Protein AF-A0A7S1WVV7-F1 (afdb_monomer_lite)

Radius of gyration: 14.48 Å; chains: 1; bounding box: 32×22×45 Å

Structure (mmCIF, N/CA/C/O backbone):
data_AF-A0A7S1WVV7-F1
#
_entry.id   AF-A0A7S1WVV7-F1
#
loop_
_atom_site.group_PDB
_atom_site.id
_atom_site.type_symbol
_atom_site.label_atom_id
_atom_site.label_alt_id
_atom_site.label_comp_id
_atom_site.label_asym_id
_atom_site.label_entity_id
_atom_site.label_seq_id
_atom_site.pdbx_PDB_ins_code
_atom_site.Cartn_x
_atom_site.Cartn_y
_atom_site.Cartn_z
_atom_site.occupancy
_atom_site.B_iso_or_equiv
_atom_site.auth_seq_id
_atom_site.auth_comp_id
_atom_site.auth_asym_id
_atom_site.auth_atom_id
_atom_site.pdbx_PDB_model_num
ATOM 1 N N . GLN A 1 1 ? 7.662 8.685 -9.150 1.00 74.50 1 GLN A N 1
ATOM 2 C CA . GLN A 1 1 ? 7.411 7.246 -8.955 1.00 74.50 1 GLN A CA 1
ATOM 3 C C . GLN A 1 1 ? 8.558 6.677 -8.140 1.00 74.50 1 GLN A C 1
ATOM 5 O O . GLN A 1 1 ? 9.692 7.079 -8.388 1.00 74.50 1 GLN A O 1
ATOM 10 N N . ASN A 1 2 ? 8.268 5.830 -7.150 1.00 90.31 2 ASN A N 1
ATOM 11 C CA . ASN A 1 2 ? 9.301 5.186 -6.335 1.00 90.31 2 ASN A CA 1
ATOM 12 C C . ASN A 1 2 ? 10.010 4.101 -7.138 1.00 90.31 2 ASN A C 1
ATOM 14 O O . ASN A 1 2 ? 9.345 3.281 -7.775 1.00 90.31 2 ASN A O 1
ATOM 18 N N . ASN A 1 3 ? 11.340 4.108 -7.114 1.00 93.88 3 ASN A N 1
ATOM 19 C CA . ASN A 1 3 ? 12.141 3.118 -7.832 1.00 93.88 3 ASN A CA 1
ATOM 20 C C . ASN A 1 3 ? 12.358 1.852 -6.985 1.00 93.88 3 ASN A C 1
ATOM 22 O O . ASN A 1 3 ? 12.014 1.791 -5.803 1.00 93.88 3 ASN A O 1
ATOM 26 N N . VAL A 1 4 ? 12.917 0.814 -7.604 1.00 96.31 4 VAL A N 1
ATOM 27 C CA . VAL A 1 4 ? 13.120 -0.480 -6.939 1.00 96.31 4 VAL A CA 1
ATOM 28 C C . VAL A 1 4 ? 14.174 -0.375 -5.837 1.00 96.31 4 VAL A C 1
ATOM 30 O O . VAL A 1 4 ? 14.076 -1.060 -4.823 1.00 96.31 4 VAL A O 1
ATOM 33 N N . GLU A 1 5 ? 15.165 0.499 -5.994 1.00 97.19 5 GLU A N 1
ATOM 34 C CA . GLU A 1 5 ? 16.216 0.726 -5.004 1.00 97.19 5 GLU A CA 1
ATOM 35 C C . GLU A 1 5 ? 15.643 1.296 -3.697 1.00 97.19 5 GLU A C 1
ATOM 37 O O . GLU A 1 5 ? 16.042 0.875 -2.615 1.00 97.19 5 GLU A O 1
ATOM 42 N N . GLU A 1 6 ? 14.664 2.198 -3.779 1.00 97.12 6 GLU A N 1
ATOM 43 C CA . GLU A 1 6 ? 13.915 2.705 -2.625 1.00 97.12 6 GLU A CA 1
ATOM 44 C C . GLU A 1 6 ? 13.054 1.606 -1.995 1.00 97.12 6 GLU A C 1
ATOM 46 O O . GLU A 1 6 ? 13.101 1.396 -0.783 1.00 97.12 6 GLU A O 1
ATOM 51 N N . LEU A 1 7 ? 12.313 0.860 -2.820 1.00 97.31 7 LEU A N 1
ATOM 52 C CA . LEU A 1 7 ? 11.382 -0.182 -2.368 1.00 97.31 7 LEU A CA 1
ATOM 53 C C . LEU A 1 7 ? 12.088 -1.415 -1.783 1.00 97.31 7 LEU A C 1
ATOM 55 O O . LEU A 1 7 ? 11.475 -2.188 -1.053 1.00 97.31 7 LEU A O 1
ATOM 59 N N . THR A 1 8 ? 13.381 -1.584 -2.051 1.00 97.75 8 THR A N 1
ATOM 60 C CA . THR A 1 8 ? 14.222 -2.638 -1.460 1.00 97.75 8 THR A CA 1
ATOM 61 C C . THR A 1 8 ? 15.094 -2.140 -0.306 1.00 97.75 8 THR A C 1
ATOM 63 O O . THR A 1 8 ? 15.733 -2.939 0.382 1.00 97.75 8 THR A O 1
ATOM 66 N N . ASN A 1 9 ? 15.107 -0.832 -0.041 1.00 98.31 9 ASN A N 1
ATOM 67 C CA . ASN A 1 9 ? 15.849 -0.244 1.065 1.00 98.31 9 ASN A CA 1
ATOM 68 C C . ASN A 1 9 ? 15.025 -0.293 2.360 1.00 98.31 9 ASN A C 1
ATOM 70 O O . ASN A 1 9 ? 14.045 0.433 2.529 1.00 98.31 9 ASN A O 1
ATOM 74 N N . SER A 1 10 ? 15.464 -1.105 3.322 1.00 98.00 10 SER A N 1
ATOM 75 C CA . SER A 1 10 ? 14.764 -1.299 4.599 1.00 98.00 10 SER A CA 1
ATOM 76 C C . SER A 1 10 ? 14.602 -0.018 5.423 1.00 98.00 10 SER A C 1
ATOM 78 O O . SER A 1 10 ? 13.570 0.161 6.069 1.00 98.00 10 SER A O 1
ATOM 80 N N . T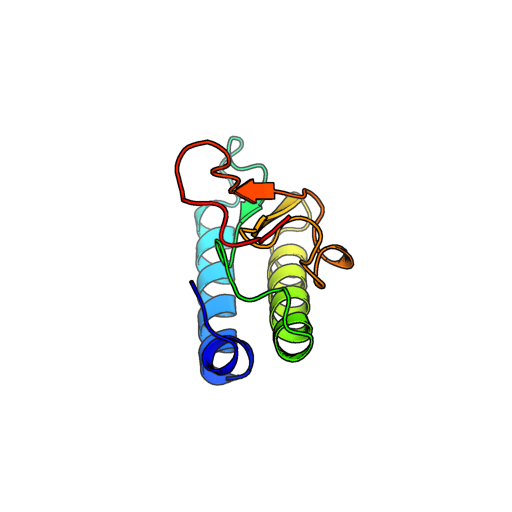HR A 1 11 ? 15.571 0.900 5.381 1.00 98.44 11 THR A N 1
ATOM 81 C CA . THR A 1 11 ? 15.464 2.206 6.048 1.00 98.44 11 THR A CA 1
ATOM 82 C C . THR A 1 11 ? 14.344 3.028 5.425 1.00 98.44 11 THR A C 1
ATOM 84 O O . THR A 1 11 ? 13.524 3.606 6.138 1.00 98.44 11 THR A O 1
ATOM 87 N N . TRP A 1 12 ? 14.276 3.047 4.095 1.00 98.25 12 TRP A N 1
ATOM 88 C CA . TRP A 1 12 ? 13.239 3.771 3.370 1.00 98.25 12 TRP A CA 1
ATOM 89 C C . TRP A 1 12 ? 11.849 3.164 3.617 1.00 98.25 12 TRP A C 1
ATOM 91 O O . TRP A 1 12 ? 10.916 3.891 3.956 1.00 98.25 12 TRP A O 1
ATOM 101 N N . VAL A 1 13 ? 11.717 1.833 3.565 1.00 98.50 13 VAL A N 1
ATOM 102 C CA . VAL A 1 13 ? 10.466 1.124 3.899 1.00 98.50 13 VAL A CA 1
ATOM 103 C C . VAL A 1 13 ? 10.052 1.387 5.351 1.00 98.50 13 VAL A C 1
ATOM 105 O O . VAL A 1 13 ? 8.876 1.622 5.629 1.00 98.50 13 VAL A O 1
ATOM 108 N N . GLY A 1 14 ? 11.009 1.433 6.282 1.00 98.62 14 GLY A N 1
ATOM 109 C CA . GLY A 1 14 ? 10.760 1.817 7.672 1.00 98.62 14 GLY A CA 1
ATOM 110 C C . GLY A 1 14 ? 10.177 3.227 7.804 1.00 98.62 14 GLY A C 1
ATOM 111 O O . GLY A 1 14 ? 9.231 3.435 8.565 1.00 98.62 14 GLY A O 1
ATOM 112 N N . MET A 1 15 ? 10.668 4.187 7.014 1.00 98.56 15 MET A N 1
ATOM 113 C CA . MET A 1 15 ? 10.094 5.537 6.966 1.00 98.56 15 MET A CA 1
ATOM 114 C C . MET A 1 15 ? 8.660 5.535 6.422 1.00 98.56 15 MET A C 1
ATOM 116 O O . MET A 1 15 ? 7.821 6.269 6.943 1.00 98.56 15 MET A O 1
ATOM 120 N N . GLN A 1 16 ? 8.342 4.692 5.434 1.00 98.62 16 GLN A N 1
ATOM 121 C CA . GLN A 1 16 ? 6.970 4.567 4.924 1.00 98.62 16 GLN A CA 1
ATOM 122 C C . GLN A 1 16 ? 6.010 3.981 5.964 1.00 98.62 16 GLN A C 1
ATOM 124 O O . GLN A 1 16 ? 4.890 4.470 6.104 1.00 98.62 16 GLN A O 1
ATOM 129 N N . LYS A 1 17 ? 6.446 2.991 6.753 1.00 98.75 17 LYS A N 1
ATOM 130 C CA . LYS A 1 17 ? 5.645 2.466 7.873 1.00 98.75 17 LYS A CA 1
ATOM 131 C C . LYS A 1 17 ? 5.353 3.542 8.917 1.00 98.75 17 LYS A C 1
ATOM 133 O O . LYS A 1 17 ? 4.231 3.637 9.409 1.00 98.75 17 LYS A O 1
ATOM 138 N N . GLU A 1 18 ? 6.328 4.401 9.210 1.00 98.69 18 GLU A N 1
ATOM 139 C CA . GLU A 1 18 ? 6.122 5.532 10.119 1.00 98.69 18 GLU A CA 1
ATOM 140 C C . GLU A 1 18 ? 5.147 6.574 9.542 1.00 98.69 18 GLU A C 1
ATOM 142 O O . GLU A 1 18 ? 4.334 7.128 10.286 1.00 98.69 18 GLU A O 1
ATOM 147 N N . GLN A 1 19 ? 5.165 6.815 8.225 1.00 98.38 19 GLN A N 1
ATOM 148 C CA . GLN A 1 19 ? 4.150 7.648 7.568 1.00 98.38 19 GLN A CA 1
ATOM 149 C C . GLN A 1 19 ? 2.756 7.027 7.675 1.00 98.38 19 GLN A C 1
ATOM 151 O O . GLN A 1 19 ? 1.816 7.725 8.051 1.00 98.38 19 GLN A O 1
ATOM 156 N N . ILE A 1 20 ? 2.626 5.718 7.431 1.00 98.62 20 ILE A N 1
ATOM 157 C CA . ILE A 1 20 ? 1.361 4.990 7.599 1.00 98.62 20 ILE A CA 1
ATOM 158 C C . ILE A 1 20 ? 0.852 5.134 9.026 1.00 98.62 20 ILE A C 1
ATOM 160 O O . ILE A 1 20 ? -0.295 5.523 9.213 1.00 98.62 20 ILE A O 1
ATOM 164 N N . ARG A 1 21 ? 1.709 4.916 10.030 1.00 98.62 21 ARG A N 1
ATOM 165 C CA . ARG A 1 21 ? 1.333 5.070 11.437 1.00 98.62 21 ARG A CA 1
ATOM 166 C C . ARG A 1 21 ? 0.736 6.446 11.722 1.00 98.62 21 ARG A C 1
ATOM 168 O O . ARG A 1 21 ? -0.354 6.545 12.284 1.00 98.62 21 ARG A O 1
ATOM 175 N N . ARG A 1 22 ? 1.430 7.510 11.309 1.00 98.62 22 ARG A N 1
ATOM 176 C CA . ARG A 1 22 ? 0.976 8.896 11.511 1.00 98.62 22 ARG A CA 1
ATOM 177 C C . ARG A 1 22 ? -0.320 9.186 10.760 1.00 98.62 22 ARG A C 1
ATOM 179 O O . ARG A 1 22 ? -1.215 9.831 11.307 1.00 98.62 22 ARG A O 1
ATOM 186 N N . MET A 1 23 ? -0.433 8.703 9.525 1.00 98.25 23 MET A N 1
ATOM 187 C CA . MET A 1 23 ? -1.629 8.850 8.700 1.00 98.25 23 MET A CA 1
ATOM 188 C C . MET A 1 23 ? -2.835 8.177 9.361 1.00 98.25 23 MET A C 1
ATOM 190 O O . MET A 1 23 ? -3.855 8.834 9.560 1.00 98.25 23 MET A O 1
ATOM 194 N N . THR A 1 24 ? -2.720 6.906 9.753 1.00 98.25 24 THR A N 1
ATOM 195 C CA . THR A 1 24 ? -3.829 6.154 10.357 1.00 98.25 24 THR A CA 1
ATOM 196 C C . THR A 1 24 ? -4.237 6.744 11.704 1.00 98.25 24 THR A C 1
ATOM 198 O O . THR A 1 24 ? -5.419 6.955 11.946 1.00 98.25 24 THR A O 1
ATOM 201 N N . GLU A 1 25 ? -3.281 7.098 12.570 1.00 97.94 25 GLU A N 1
ATOM 202 C CA . GLU A 1 25 ? -3.587 7.667 13.893 1.00 97.94 25 GLU A CA 1
ATOM 203 C C . GLU A 1 25 ? -4.272 9.036 13.796 1.00 97.94 25 GLU A C 1
ATOM 205 O O . GLU A 1 25 ? -5.244 9.296 14.503 1.00 97.94 25 GLU A O 1
ATOM 210 N N . SER A 1 26 ? -3.794 9.912 12.905 1.00 98.25 26 SER A N 1
ATOM 211 C CA . SER A 1 26 ? -4.351 11.264 12.755 1.00 98.25 26 SER A CA 1
ATOM 212 C C . SER A 1 26 ? -5.744 11.288 12.125 1.00 98.25 26 SER A C 1
ATOM 214 O O . SER A 1 26 ? -6.477 12.260 12.303 1.00 98.25 26 SER A O 1
ATOM 216 N N . SER A 1 27 ? -6.123 10.232 11.400 1.00 98.12 27 SER A N 1
ATOM 217 C CA . SER A 1 27 ? -7.375 10.179 10.644 1.00 98.12 27 SER A CA 1
ATOM 218 C C . SER A 1 27 ? -8.361 9.100 11.100 1.00 98.12 27 SER A C 1
ATOM 220 O O . SER A 1 27 ? -9.464 9.030 10.559 1.00 98.12 27 SER A O 1
ATOM 222 N N . ALA A 1 28 ? -8.032 8.339 12.149 1.00 96.81 28 ALA A N 1
ATOM 223 C CA . ALA A 1 28 ? -8.821 7.205 12.642 1.00 96.81 28 ALA A CA 1
ATOM 224 C C . ALA A 1 28 ? -10.304 7.523 12.918 1.00 96.81 28 ALA A C 1
ATOM 226 O O . ALA A 1 28 ? -11.172 6.677 12.702 1.00 96.81 28 ALA A O 1
ATOM 227 N N . ASN A 1 29 ? -10.617 8.745 13.359 1.00 97.31 29 ASN A N 1
ATOM 228 C CA . ASN A 1 29 ? -11.983 9.162 13.701 1.00 97.31 29 ASN A CA 1
ATOM 229 C C . ASN A 1 29 ? -12.696 9.935 12.582 1.00 97.31 29 ASN A C 1
ATOM 231 O O . ASN A 1 29 ? -13.807 10.417 12.793 1.00 97.31 29 ASN A O 1
ATOM 235 N N . ASN A 1 30 ? -12.089 10.057 11.398 1.00 98.31 30 ASN A N 1
ATOM 236 C CA . ASN A 1 30 ? -12.719 10.717 10.260 1.00 98.31 30 ASN A CA 1
ATOM 237 C C . ASN A 1 30 ? -13.605 9.708 9.511 1.00 98.31 30 ASN A C 1
ATOM 239 O O . ASN A 1 30 ? -13.067 8.809 8.856 1.00 98.31 30 ASN A O 1
ATOM 243 N N . PRO A 1 31 ? -14.946 9.840 9.555 1.00 97.50 31 PRO A N 1
ATOM 244 C CA . PRO A 1 31 ? -15.846 8.880 8.914 1.00 97.50 31 PRO A CA 1
ATOM 245 C C . PRO A 1 31 ? -15.799 8.947 7.381 1.00 97.50 31 PRO A C 1
ATOM 247 O O . PRO A 1 31 ? -16.202 8.003 6.714 1.00 97.50 31 PRO A O 1
ATOM 250 N N . SER A 1 32 ? -15.307 10.051 6.809 1.00 98.31 32 SER A N 1
ATOM 251 C CA . SER A 1 32 ? -15.112 10.196 5.362 1.00 98.31 32 SER A CA 1
ATOM 252 C C . SER A 1 32 ? -13.882 9.452 4.837 1.00 98.31 32 SER A C 1
ATOM 254 O O . SER A 1 32 ? -13.785 9.210 3.636 1.00 98.31 32 SER A O 1
ATOM 256 N N . VAL A 1 33 ? -12.939 9.085 5.710 1.00 98.50 33 VAL A N 1
ATOM 257 C CA . VAL A 1 33 ? -11.756 8.311 5.327 1.00 98.50 33 VAL A CA 1
ATOM 258 C C . VAL A 1 33 ? -12.135 6.839 5.353 1.00 98.50 33 VAL A C 1
ATOM 260 O O . VAL A 1 33 ? -12.295 6.263 6.425 1.00 98.50 33 VAL A O 1
ATOM 263 N N . ILE A 1 34 ? -12.286 6.243 4.172 1.00 98.19 34 ILE A N 1
ATOM 264 C CA . ILE A 1 34 ? -12.729 4.848 4.006 1.00 98.19 34 ILE A CA 1
ATOM 265 C C . ILE A 1 34 ? -11.651 3.923 3.417 1.00 98.19 34 ILE A C 1
ATOM 267 O O . ILE A 1 34 ? -11.774 2.702 3.506 1.00 98.19 34 ILE A O 1
ATOM 271 N N . ILE A 1 35 ? -10.588 4.490 2.838 1.00 98.56 35 ILE A N 1
ATOM 272 C CA . ILE A 1 35 ? -9.464 3.764 2.230 1.00 98.56 35 ILE A CA 1
ATOM 273 C C . ILE A 1 35 ? -8.162 4.464 2.621 1.00 98.56 35 ILE A C 1
ATOM 275 O O . ILE A 1 35 ? -8.087 5.694 2.563 1.00 98.56 35 ILE A O 1
ATOM 279 N N . TYR A 1 36 ? -7.133 3.693 2.962 1.00 98.69 36 TYR A N 1
ATOM 280 C CA . TYR A 1 36 ? -5.763 4.183 3.074 1.00 98.69 36 TYR A CA 1
ATOM 281 C C . TYR A 1 36 ? -4.960 3.813 1.829 1.00 98.69 36 TYR A C 1
ATOM 283 O O . TYR A 1 36 ? -4.825 2.639 1.478 1.00 98.69 36 TYR A O 1
ATOM 291 N N . GLY A 1 37 ? -4.430 4.847 1.178 1.00 98.00 37 GLY A N 1
ATOM 292 C CA . GLY A 1 37 ? -3.572 4.738 0.006 1.00 98.00 37 GLY A CA 1
ATOM 293 C C . GLY A 1 37 ? -2.093 4.890 0.353 1.00 98.00 37 GLY A C 1
ATOM 294 O O . GLY A 1 37 ? -1.742 5.722 1.189 1.00 98.00 37 GLY A O 1
ATOM 295 N N . PHE A 1 38 ? -1.218 4.150 -0.325 1.00 98.25 38 PHE A N 1
ATOM 296 C CA . PHE A 1 38 ? 0.234 4.367 -0.281 1.00 98.25 38 PHE A CA 1
ATOM 297 C C . PHE A 1 38 ? 0.873 4.178 -1.663 1.00 98.25 38 PHE A C 1
ATOM 299 O O . PHE A 1 38 ? 0.201 3.767 -2.598 1.00 98.25 38 PHE A O 1
ATOM 306 N N . LEU A 1 39 ? 2.165 4.508 -1.802 1.00 97.81 39 LEU A N 1
ATOM 307 C CA . LEU A 1 39 ? 2.988 4.246 -2.998 1.00 97.81 39 LEU A CA 1
ATOM 308 C C . LEU A 1 39 ? 2.306 4.569 -4.345 1.00 97.81 39 LEU A C 1
ATOM 310 O O . LEU A 1 39 ? 2.277 3.728 -5.245 1.00 97.81 39 LEU A O 1
ATOM 314 N N . ASN A 1 40 ? 1.766 5.786 -4.492 1.00 97.81 40 ASN A N 1
ATOM 315 C CA . ASN A 1 40 ? 1.198 6.237 -5.766 1.00 97.81 40 ASN A CA 1
ATOM 316 C C . ASN A 1 40 ? 2.211 6.035 -6.904 1.00 97.81 40 ASN A C 1
ATOM 318 O O . ASN A 1 40 ? 3.278 6.657 -6.910 1.00 97.81 40 ASN A O 1
ATOM 322 N N . GLU A 1 41 ? 1.842 5.196 -7.869 1.00 96.56 41 GLU A N 1
ATOM 323 C CA . GLU A 1 41 ? 2.651 4.813 -9.023 1.00 96.56 41 GLU A CA 1
ATOM 324 C C . GLU A 1 41 ? 4.050 4.297 -8.643 1.00 96.56 41 GLU A C 1
ATOM 326 O O . GLU A 1 41 ? 5.037 4.582 -9.319 1.00 96.56 41 GLU A O 1
ATOM 331 N N . GLY A 1 42 ? 4.171 3.580 -7.523 1.00 96.31 42 GLY A N 1
ATOM 332 C CA . GLY A 1 42 ? 5.401 2.856 -7.206 1.00 96.31 42 GLY A CA 1
ATOM 333 C C . GLY A 1 42 ? 5.674 1.729 -8.212 1.00 96.31 42 GLY A C 1
ATOM 334 O O . GLY A 1 42 ? 4.760 1.236 -8.874 1.00 96.31 42 GLY A O 1
ATOM 335 N N . GLN A 1 43 ? 6.941 1.317 -8.329 1.00 96.19 43 GLN A N 1
ATOM 336 C CA . GLN A 1 43 ? 7.383 0.284 -9.272 1.00 96.19 43 GLN A CA 1
ATOM 337 C C . GLN A 1 43 ? 6.956 -1.132 -8.839 1.00 96.19 43 GLN A C 1
ATOM 339 O O . GLN A 1 43 ? 7.775 -1.956 -8.431 1.00 96.19 43 GLN A O 1
ATOM 344 N N . SER A 1 44 ? 5.661 -1.422 -8.937 1.00 95.94 44 SER A N 1
ATOM 345 C CA . SER A 1 44 ? 5.028 -2.683 -8.526 1.00 95.94 44 SER A CA 1
ATOM 346 C C . SER A 1 44 ? 5.103 -3.807 -9.564 1.00 95.94 44 SER A C 1
ATOM 348 O O . SER A 1 44 ? 4.795 -4.954 -9.249 1.00 95.94 44 SER A O 1
ATOM 350 N N . ALA A 1 45 ? 5.545 -3.510 -10.790 1.00 96.81 45 ALA A N 1
ATOM 351 C CA . ALA A 1 45 ? 5.810 -4.521 -11.818 1.00 96.81 45 ALA A CA 1
ATOM 352 C C . ALA A 1 45 ? 7.145 -5.269 -11.612 1.00 96.81 45 ALA A C 1
ATOM 354 O O . ALA A 1 45 ? 7.426 -6.231 -12.325 1.00 96.81 45 ALA A O 1
ATOM 355 N N . ASP A 1 46 ? 7.986 -4.837 -10.663 1.00 97.44 46 ASP A N 1
ATOM 356 C CA . ASP A 1 46 ? 9.224 -5.536 -10.308 1.00 97.44 46 ASP A CA 1
ATOM 357 C C . ASP A 1 46 ? 8.985 -6.468 -9.103 1.00 97.44 46 ASP A C 1
ATOM 359 O O . ASP A 1 46 ? 8.576 -5.991 -8.040 1.00 97.44 46 ASP A O 1
ATOM 363 N N . PRO A 1 47 ? 9.278 -7.780 -9.207 1.00 98.06 47 PRO A N 1
ATOM 364 C CA . PRO A 1 47 ? 9.104 -8.725 -8.102 1.00 98.06 47 PRO A CA 1
ATOM 365 C C . PRO A 1 47 ? 9.832 -8.328 -6.811 1.00 98.06 47 PRO A C 1
ATOM 367 O O . PRO A 1 47 ? 9.381 -8.668 -5.719 1.00 98.06 47 PRO A O 1
ATOM 370 N N . ARG A 1 48 ? 10.950 -7.595 -6.910 1.00 98.25 48 ARG A N 1
ATOM 371 C CA . ARG A 1 48 ? 11.727 -7.133 -5.748 1.00 98.25 48 ARG A CA 1
ATOM 372 C C . ARG A 1 48 ? 10.985 -6.083 -4.924 1.00 98.25 48 ARG A C 1
ATOM 374 O O . ARG A 1 48 ? 11.283 -5.933 -3.744 1.00 98.25 48 ARG A O 1
ATOM 381 N N . SER A 1 49 ? 10.018 -5.391 -5.520 1.00 97.88 49 SER A N 1
ATOM 382 C CA . SER A 1 49 ? 9.187 -4.390 -4.851 1.00 97.88 49 SER A CA 1
ATOM 383 C C . SER A 1 49 ? 8.022 -5.007 -4.073 1.00 97.88 49 SER A C 1
ATOM 385 O O . SER A 1 49 ? 7.553 -4.416 -3.103 1.00 97.88 49 SER A O 1
ATOM 387 N N . VAL A 1 50 ? 7.558 -6.202 -4.45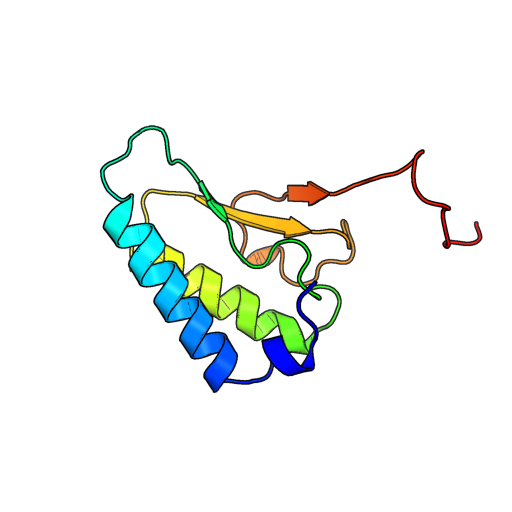9 1.00 98.44 50 VAL A N 1
ATOM 388 C CA . VAL A 1 50 ? 6.382 -6.884 -3.881 1.00 98.44 50 VAL A CA 1
ATOM 389 C C . VAL A 1 50 ? 6.439 -7.009 -2.344 1.00 98.44 50 VAL A C 1
ATOM 391 O O . VAL A 1 50 ? 5.417 -6.752 -1.700 1.00 98.44 50 VAL A O 1
ATOM 394 N N . PRO A 1 51 ? 7.590 -7.329 -1.709 1.00 98.69 51 PRO A N 1
ATOM 395 C CA . PRO A 1 51 ? 7.694 -7.342 -0.250 1.00 98.69 51 PRO A CA 1
ATOM 396 C C . PRO A 1 51 ? 7.330 -6.005 0.411 1.00 98.69 51 PRO A C 1
ATOM 398 O O . PRO A 1 51 ? 6.633 -6.013 1.422 1.00 98.69 51 PRO A O 1
ATOM 401 N N . ALA A 1 52 ? 7.710 -4.861 -0.173 1.00 98.56 52 ALA A N 1
ATOM 402 C CA . ALA A 1 52 ? 7.367 -3.553 0.384 1.00 98.56 52 ALA A CA 1
ATOM 403 C C . ALA A 1 52 ? 5.850 -3.321 0.389 1.00 98.56 52 ALA A C 1
ATOM 405 O O . ALA A 1 52 ? 5.297 -2.915 1.406 1.00 98.56 52 ALA A O 1
ATOM 406 N N . TYR A 1 53 ? 5.152 -3.652 -0.703 1.00 98.69 53 TYR A N 1
ATOM 407 C CA . TYR A 1 53 ? 3.688 -3.545 -0.767 1.00 98.69 53 TYR A CA 1
ATOM 408 C C . TYR A 1 53 ? 3.005 -4.433 0.275 1.00 98.69 53 TYR A C 1
ATOM 410 O O . TYR A 1 53 ? 2.109 -3.973 0.981 1.00 98.69 53 TYR A O 1
ATOM 418 N N . ARG A 1 54 ? 3.469 -5.680 0.425 1.00 98.75 54 ARG A N 1
ATOM 419 C CA . ARG A 1 54 ? 2.981 -6.602 1.460 1.00 98.75 54 ARG A CA 1
ATOM 420 C C . ARG A 1 54 ? 3.149 -6.019 2.859 1.00 98.75 54 ARG A C 1
ATOM 422 O O . ARG A 1 54 ? 2.210 -6.033 3.651 1.00 98.75 54 ARG A O 1
ATOM 429 N N . GLU A 1 55 ? 4.345 -5.523 3.164 1.00 98.75 55 GLU A N 1
ATOM 430 C CA . GLU A 1 55 ? 4.681 -4.974 4.475 1.00 98.75 55 GLU A CA 1
ATOM 431 C C . GLU A 1 55 ? 3.875 -3.716 4.808 1.00 98.75 55 GLU A C 1
ATOM 433 O O . GLU A 1 55 ? 3.396 -3.584 5.931 1.00 98.75 55 GLU A O 1
ATOM 438 N N . LEU A 1 56 ? 3.694 -2.809 3.847 1.00 98.81 56 LEU A N 1
ATOM 439 C CA . LEU A 1 56 ? 2.915 -1.586 4.044 1.00 98.81 56 LEU A CA 1
ATOM 440 C C . LEU A 1 56 ? 1.416 -1.878 4.163 1.00 98.81 56 LEU A C 1
ATOM 442 O O . LEU A 1 56 ? 0.747 -1.31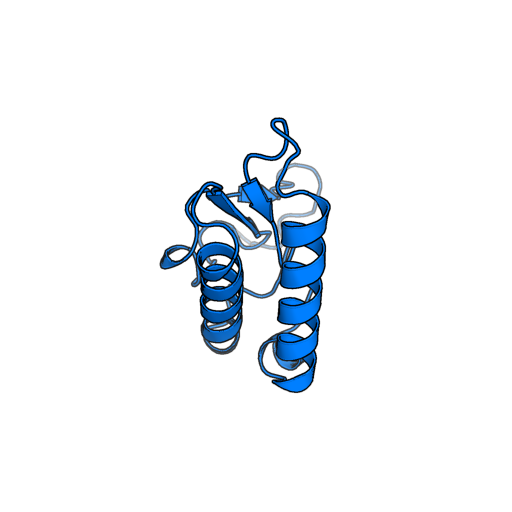0 5.025 1.00 98.81 56 LEU A O 1
ATOM 446 N N . ALA A 1 57 ? 0.890 -2.818 3.376 1.00 98.75 57 ALA A N 1
ATOM 447 C CA . ALA A 1 57 ? -0.495 -3.257 3.505 1.00 98.75 57 ALA A CA 1
ATOM 448 C C . ALA A 1 57 ? -0.760 -3.923 4.865 1.00 98.75 57 ALA A C 1
ATOM 450 O O . ALA A 1 57 ? -1.796 -3.685 5.487 1.00 98.75 57 ALA A O 1
ATOM 451 N N . ALA A 1 58 ? 0.178 -4.743 5.349 1.00 98.69 58 ALA A N 1
ATOM 452 C CA . ALA A 1 58 ? 0.108 -5.334 6.682 1.00 98.69 58 ALA A CA 1
ATOM 453 C C . ALA A 1 58 ? 0.175 -4.267 7.787 1.00 98.69 58 ALA A C 1
ATOM 455 O O . ALA A 1 58 ? -0.573 -4.358 8.758 1.00 98.69 58 ALA A O 1
ATOM 456 N N . GLU A 1 59 ? 1.010 -3.237 7.620 1.00 98.69 59 GLU A N 1
ATOM 457 C CA . GLU A 1 59 ? 1.120 -2.120 8.565 1.00 98.69 59 GLU A CA 1
ATOM 458 C C . GLU A 1 59 ? -0.201 -1.350 8.694 1.00 98.69 59 GLU A C 1
ATOM 460 O O . GLU A 1 59 ? -0.632 -1.066 9.811 1.00 98.69 59 GLU A O 1
ATOM 465 N N . VAL A 1 60 ? -0.883 -1.059 7.578 1.00 98.62 60 VAL A N 1
ATOM 466 C CA . VAL A 1 60 ? -2.217 -0.434 7.615 1.00 98.62 60 VAL A CA 1
ATOM 467 C C . VAL A 1 60 ? -3.198 -1.318 8.387 1.00 98.62 60 VAL A C 1
ATOM 469 O O . VAL A 1 60 ? -3.817 -0.854 9.345 1.00 98.62 60 VAL A O 1
ATOM 472 N N . ARG A 1 61 ? -3.301 -2.604 8.022 1.00 98.38 61 ARG A N 1
ATOM 473 C CA . ARG A 1 61 ? -4.261 -3.545 8.631 1.00 98.38 61 ARG A CA 1
ATOM 474 C C . ARG A 1 61 ? -4.024 -3.757 10.124 1.00 98.38 61 ARG A C 1
ATOM 476 O O . ARG A 1 61 ? -4.981 -3.901 10.878 1.00 98.38 61 ARG A O 1
ATOM 483 N N . ALA A 1 62 ? -2.765 -3.767 10.559 1.00 98.12 62 ALA A N 1
ATOM 484 C CA . ALA A 1 62 ? -2.415 -3.910 11.969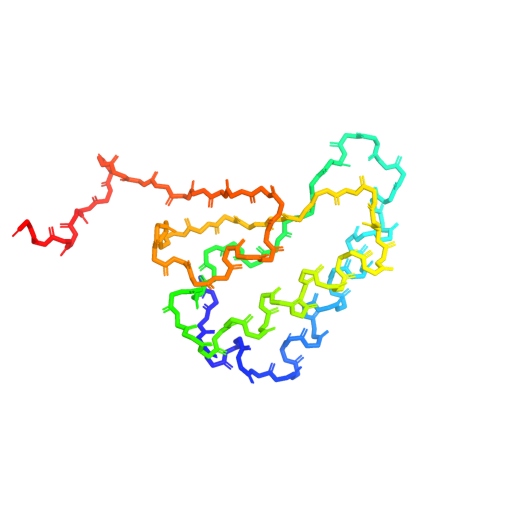 1.00 98.12 62 ALA A CA 1
ATOM 485 C C . ALA A 1 62 ? -2.857 -2.704 12.814 1.00 98.12 62 ALA A C 1
ATOM 487 O O . ALA A 1 62 ? -3.089 -2.847 14.014 1.00 98.12 62 ALA A O 1
ATOM 488 N N . ARG A 1 63 ? -2.959 -1.520 12.204 1.00 97.38 63 ARG A N 1
ATOM 489 C CA . ARG A 1 63 ? -3.300 -0.268 12.893 1.00 97.38 63 ARG A CA 1
ATOM 490 C C . ARG A 1 63 ? -4.773 0.052 12.846 1.00 97.38 63 ARG A C 1
ATOM 492 O O . ARG A 1 63 ? -5.328 0.523 13.833 1.00 97.38 63 ARG A O 1
ATOM 499 N N . ASP A 1 64 ? -5.381 -0.188 11.698 1.00 97.75 64 ASP A N 1
ATOM 500 C CA . ASP A 1 64 ? -6.776 0.114 11.466 1.00 97.75 64 ASP A CA 1
ATOM 501 C C . ASP A 1 64 ? -7.392 -0.941 10.540 1.00 97.75 64 ASP A C 1
ATOM 503 O O . ASP A 1 64 ? -7.401 -0.782 9.318 1.00 97.75 64 ASP A O 1
ATOM 507 N N . PRO A 1 65 ? -7.923 -2.032 11.115 1.00 97.19 65 PRO A N 1
ATOM 508 C CA . PRO A 1 65 ? -8.549 -3.098 10.342 1.00 97.19 65 PRO A CA 1
ATOM 509 C C . PRO A 1 65 ? -9.945 -2.720 9.816 1.00 97.19 65 PRO A C 1
ATOM 511 O O . PRO A 1 65 ? -10.609 -3.561 9.217 1.00 97.19 65 PRO A O 1
ATOM 514 N N . THR A 1 66 ? -10.432 -1.497 10.067 1.00 97.62 66 THR A N 1
ATOM 515 C CA . THR A 1 66 ? -11.797 -1.076 9.699 1.00 97.62 66 THR A CA 1
ATOM 516 C C . THR A 1 66 ? -11.889 -0.419 8.321 1.00 97.62 66 THR A C 1
ATOM 518 O O . THR A 1 66 ? -12.993 -0.187 7.829 1.00 97.62 66 THR A O 1
ATOM 521 N N . ARG A 1 67 ? -10.746 -0.117 7.693 1.00 97.94 67 ARG A N 1
ATOM 522 C CA . ARG A 1 67 ? -10.645 0.598 6.413 1.00 97.94 67 ARG A CA 1
ATOM 523 C C . ARG A 1 67 ? -9.956 -0.252 5.355 1.00 97.94 67 ARG A C 1
ATOM 525 O O . ARG A 1 67 ? -9.176 -1.144 5.670 1.00 97.94 67 ARG A O 1
ATOM 532 N N . LEU A 1 68 ? -10.252 0.054 4.095 1.00 98.69 68 LEU A N 1
ATOM 533 C CA . LEU A 1 68 ? -9.692 -0.650 2.943 1.00 98.69 68 LEU A CA 1
ATOM 534 C C . LEU A 1 68 ? -8.247 -0.208 2.675 1.00 98.69 68 LEU A C 1
ATOM 536 O O . LEU A 1 68 ? -7.864 0.929 2.960 1.00 98.69 68 LEU A O 1
ATOM 540 N N . VAL A 1 69 ? -7.470 -1.090 2.058 1.00 98.75 69 VAL A N 1
ATOM 541 C CA . VAL A 1 69 ? -6.097 -0.845 1.610 1.00 98.75 69 VAL A CA 1
ATOM 542 C C . VAL A 1 69 ? -6.038 -0.772 0.086 1.00 98.75 69 VAL A C 1
ATOM 544 O O . VAL A 1 69 ? -6.603 -1.624 -0.603 1.00 98.75 69 VAL A O 1
ATOM 547 N N . GLY A 1 70 ? -5.306 0.203 -0.456 1.00 98.25 70 GLY A N 1
ATOM 548 C CA . GLY A 1 70 ? -5.043 0.267 -1.893 1.00 98.25 70 GLY A CA 1
ATOM 549 C C . GLY A 1 70 ? -3.883 1.182 -2.276 1.00 98.25 70 GLY A C 1
ATOM 550 O O . GLY A 1 70 ? -3.247 1.816 -1.437 1.00 98.25 70 GLY A O 1
ATOM 551 N N . TRP A 1 71 ? -3.612 1.250 -3.574 1.00 98.25 71 TRP A N 1
ATOM 552 C CA . TRP A 1 71 ? -2.692 2.203 -4.193 1.00 98.25 71 TRP A CA 1
ATOM 553 C C . TRP A 1 71 ? -3.131 2.470 -5.630 1.00 98.25 71 TRP A C 1
ATOM 555 O O . TRP A 1 71 ? -3.858 1.681 -6.234 1.00 98.25 71 TRP A O 1
ATOM 565 N N . ALA A 1 72 ? -2.692 3.600 -6.173 1.00 97.50 72 ALA A N 1
ATOM 566 C CA . ALA A 1 72 ? -2.877 3.916 -7.580 1.00 97.50 72 ALA A CA 1
ATOM 567 C C . ALA A 1 72 ? -1.672 3.400 -8.372 1.00 97.50 72 ALA A C 1
ATOM 569 O O . ALA A 1 72 ? -0.537 3.770 -8.073 1.00 97.50 72 ALA A O 1
ATOM 570 N N . SER A 1 73 ? -1.902 2.538 -9.360 1.00 96.69 73 SER A N 1
ATOM 571 C CA . SER A 1 73 ? -0.851 1.928 -10.177 1.00 96.69 73 SER A CA 1
ATOM 572 C C . SER A 1 73 ? -0.852 2.486 -11.596 1.00 96.69 73 SER A C 1
ATOM 574 O O . SER A 1 73 ? -1.897 2.553 -12.244 1.00 96.69 73 SER A O 1
ATOM 576 N N . SER A 1 74 ? 0.330 2.848 -12.097 1.00 94.25 74 SER A N 1
ATOM 577 C CA . SER A 1 74 ? 0.562 3.238 -13.497 1.00 94.25 74 SER A CA 1
ATOM 578 C C . SER A 1 74 ? 0.917 2.047 -14.393 1.00 94.25 74 SER A C 1
ATOM 580 O O . SER A 1 74 ? 0.947 2.173 -15.615 1.00 94.25 74 SER A O 1
ATOM 582 N N . VAL A 1 75 ? 1.185 0.873 -13.807 1.00 92.94 75 VAL A N 1
ATOM 583 C CA . VAL A 1 75 ? 1.519 -0.359 -14.544 1.00 92.94 75 VAL A CA 1
ATOM 584 C C . VAL A 1 75 ? 0.309 -1.278 -14.744 1.00 92.94 75 VAL A C 1
ATOM 586 O O . VAL A 1 75 ? 0.445 -2.335 -15.361 1.00 92.94 75 VAL A O 1
ATOM 589 N N . THR A 1 76 ? -0.862 -0.854 -14.256 1.00 91.00 76 THR A N 1
ATOM 590 C CA . THR A 1 76 ? -2.181 -1.472 -14.455 1.00 91.00 76 THR A CA 1
ATOM 591 C C . THR A 1 76 ? -2.186 -2.983 -14.189 1.00 91.00 76 THR A C 1
ATOM 593 O O . THR A 1 76 ? -1.983 -3.425 -13.058 1.00 91.00 76 THR A O 1
ATOM 596 N N . ILE A 1 77 ? -2.397 -3.795 -15.223 1.00 91.00 77 ILE A N 1
ATOM 597 C CA . ILE A 1 77 ? -2.480 -5.257 -15.153 1.00 91.00 77 ILE A CA 1
ATOM 598 C C . ILE A 1 77 ? -1.131 -5.930 -14.863 1.00 91.00 77 ILE A C 1
ATOM 600 O O . ILE A 1 77 ? -1.105 -7.119 -14.561 1.00 91.00 77 ILE A O 1
ATOM 604 N N . ARG A 1 78 ? -0.012 -5.200 -14.979 1.00 95.25 78 ARG A N 1
ATOM 605 C CA . ARG A 1 78 ? 1.341 -5.720 -14.718 1.00 95.25 78 ARG A CA 1
ATOM 606 C C . ARG A 1 78 ? 1.781 -5.576 -13.265 1.00 95.25 78 ARG A C 1
ATOM 608 O O . ARG A 1 78 ? 2.873 -6.019 -12.927 1.00 95.25 78 ARG A O 1
ATOM 615 N N . ASP A 1 79 ? 0.984 -4.925 -12.427 1.00 97.19 79 ASP A N 1
ATOM 616 C CA . ASP A 1 79 ? 1.269 -4.817 -11.000 1.00 97.19 79 ASP A CA 1
ATOM 617 C C . ASP A 1 79 ? 1.242 -6.214 -10.359 1.00 97.19 79 ASP A C 1
ATOM 619 O O . ASP A 1 79 ? 0.261 -6.954 -10.471 1.00 97.19 79 ASP A O 1
ATOM 623 N N . LEU A 1 80 ? 2.342 -6.585 -9.710 1.00 98.12 80 LEU A N 1
ATOM 624 C CA . LEU A 1 80 ? 2.518 -7.910 -9.118 1.00 98.12 80 LEU A CA 1
ATOM 625 C C . LEU A 1 80 ? 2.061 -7.973 -7.656 1.00 98.12 80 LEU A C 1
ATOM 627 O O . LEU A 1 80 ? 2.125 -9.038 -7.047 1.00 98.12 80 LEU A O 1
ATOM 631 N N . ALA A 1 81 ? 1.631 -6.853 -7.073 1.00 98.00 81 ALA A N 1
ATOM 632 C CA . ALA A 1 81 ? 1.312 -6.745 -5.656 1.00 98.00 81 ALA A CA 1
ATOM 633 C C . ALA A 1 81 ? -0.196 -6.781 -5.360 1.00 98.00 81 ALA A C 1
ATOM 635 O O . ALA A 1 81 ? -0.576 -6.692 -4.192 1.00 98.00 81 ALA A O 1
ATOM 636 N N . TRP A 1 82 ? -1.061 -6.933 -6.374 1.00 97.62 82 TRP A N 1
ATOM 637 C CA . TRP A 1 82 ? -2.519 -6.838 -6.206 1.00 97.62 82 TRP A CA 1
ATOM 638 C C . TRP A 1 82 ? -3.124 -7.779 -5.162 1.00 97.62 82 TRP A C 1
ATOM 640 O O . TRP A 1 82 ? -4.157 -7.441 -4.593 1.00 97.62 82 TRP A O 1
ATOM 650 N N . GLU A 1 83 ? -2.473 -8.901 -4.839 1.00 97.94 83 GLU A N 1
ATOM 651 C CA . GLU A 1 83 ? -2.917 -9.800 -3.763 1.00 97.94 83 GLU A CA 1
ATOM 652 C C . GLU A 1 83 ? -3.018 -9.120 -2.380 1.00 97.94 83 GLU A C 1
ATOM 654 O O . GLU A 1 83 ? -3.707 -9.629 -1.499 1.00 97.94 83 GLU A O 1
ATOM 659 N N . PHE A 1 84 ? -2.364 -7.968 -2.173 1.00 98.56 84 PHE A N 1
ATOM 660 C CA . PHE A 1 84 ? -2.379 -7.248 -0.894 1.00 98.56 84 PHE A CA 1
ATOM 661 C C . PHE A 1 84 ? -3.360 -6.072 -0.836 1.00 98.56 84 PHE A C 1
ATOM 663 O O . PHE A 1 84 ? -3.497 -5.479 0.240 1.00 98.56 84 PHE A O 1
ATOM 670 N N . ALA A 1 85 ? -4.027 -5.728 -1.940 1.00 98.19 85 ALA A N 1
ATOM 671 C CA . ALA A 1 85 ? -5.010 -4.647 -2.005 1.00 98.19 85 ALA A CA 1
ATOM 672 C C . ALA A 1 85 ? -6.433 -5.164 -1.753 1.00 98.19 85 ALA A C 1
ATOM 674 O O . ALA A 1 85 ? -6.795 -6.247 -2.202 1.00 98.19 85 ALA A O 1
ATOM 675 N N . ASP A 1 86 ? -7.258 -4.350 -1.095 1.00 98.62 86 ASP A N 1
ATOM 676 C CA . ASP A 1 86 ? -8.708 -4.573 -1.032 1.00 98.62 86 ASP A CA 1
ATOM 677 C C . ASP A 1 86 ? -9.424 -3.849 -2.190 1.00 98.62 86 ASP A C 1
ATOM 679 O O . ASP A 1 86 ? -10.484 -4.278 -2.643 1.00 98.62 86 ASP A O 1
ATOM 683 N N . VAL A 1 87 ? -8.832 -2.753 -2.691 1.00 97.94 87 VAL A N 1
ATOM 684 C CA . VAL A 1 87 ? -9.315 -1.984 -3.849 1.00 97.94 87 VAL A CA 1
ATOM 685 C C . VAL A 1 87 ? -8.173 -1.744 -4.831 1.00 97.94 87 VAL A C 1
ATOM 687 O O . VAL A 1 87 ? -7.118 -1.226 -4.464 1.00 97.94 87 VAL A O 1
ATOM 690 N N . VAL A 1 88 ? -8.410 -2.083 -6.098 1.00 97.44 88 VAL A N 1
ATOM 691 C CA . VAL A 1 88 ? -7.467 -1.866 -7.201 1.00 97.44 88 VAL A CA 1
ATOM 692 C C . VAL A 1 88 ? -7.710 -0.491 -7.824 1.00 97.44 88 VAL A C 1
ATOM 694 O O . VAL A 1 88 ? -8.838 -0.171 -8.200 1.00 97.44 88 VAL A O 1
ATOM 697 N N . GLY A 1 89 ? -6.652 0.316 -7.945 1.00 96.12 89 GLY A N 1
ATOM 698 C CA . GLY A 1 89 ? -6.691 1.643 -8.559 1.00 96.12 89 GLY A CA 1
ATOM 699 C C . GLY A 1 89 ? -5.704 1.765 -9.717 1.00 96.12 89 GLY A C 1
ATOM 700 O O . GLY A 1 89 ? -4.537 1.396 -9.584 1.00 96.12 89 GLY A O 1
ATOM 701 N N . PHE A 1 90 ? -6.155 2.322 -10.843 1.00 95.56 90 PHE A N 1
ATOM 702 C CA . PHE A 1 90 ? -5.324 2.561 -12.024 1.00 95.56 90 PHE A CA 1
ATOM 703 C C . PHE A 1 90 ? -5.255 4.047 -12.354 1.00 95.56 90 PHE A C 1
ATOM 705 O O . PHE A 1 90 ? -6.286 4.712 -12.454 1.00 95.56 90 PHE A O 1
ATOM 712 N N . ASN A 1 91 ? -4.041 4.527 -12.602 1.00 94.94 91 ASN A N 1
ATOM 713 C CA . ASN A 1 91 ? -3.812 5.792 -13.282 1.00 94.94 91 ASN A CA 1
ATOM 714 C C . ASN A 1 91 ? -3.528 5.475 -14.752 1.00 94.94 91 ASN A C 1
ATOM 716 O O . ASN A 1 91 ? -2.404 5.126 -15.113 1.00 94.94 91 ASN A O 1
ATOM 720 N N . ASP A 1 92 ? -4.563 5.549 -15.587 1.00 91.19 92 ASP A N 1
ATOM 721 C CA . ASP A 1 92 ? -4.460 5.353 -17.032 1.00 91.19 92 ASP A CA 1
ATOM 722 C C . ASP A 1 92 ? -4.661 6.691 -17.750 1.00 91.19 92 ASP A C 1
ATOM 724 O O . ASP A 1 92 ? -5.597 7.441 -17.476 1.00 91.19 92 ASP A O 1
ATOM 728 N N . TYR A 1 93 ? -3.749 6.981 -18.669 1.00 91.25 93 TYR A N 1
ATOM 729 C CA . TYR A 1 93 ? -3.696 8.215 -19.445 1.00 91.25 93 TYR A CA 1
ATOM 730 C C . TYR A 1 93 ? -3.715 7.931 -20.952 1.00 91.25 93 TYR A C 1
ATOM 732 O O . TYR A 1 93 ? -3.188 8.710 -21.756 1.00 91.25 93 TYR A O 1
ATOM 740 N N . SER A 1 94 ? -4.315 6.804 -21.341 1.00 87.31 94 SER A N 1
ATOM 741 C CA . SER A 1 94 ? -4.6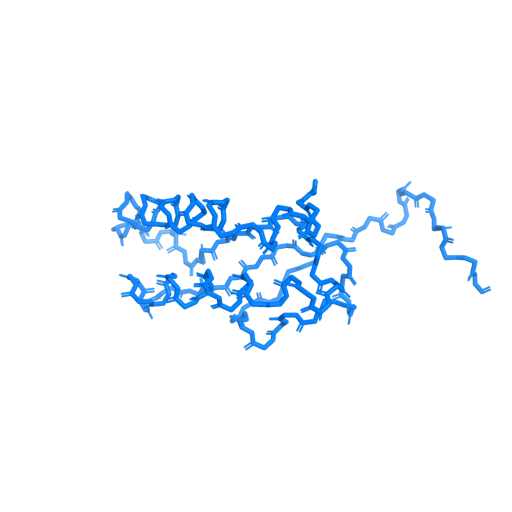38 6.478 -22.726 1.00 87.31 94 SER A CA 1
ATOM 742 C C . SER A 1 94 ? -5.359 7.652 -23.400 1.00 87.31 94 SER A C 1
ATOM 744 O O . SER A 1 94 ? -6.370 8.150 -22.910 1.00 87.31 94 SER A O 1
ATOM 746 N N . GLY A 1 95 ? -4.818 8.123 -24.526 1.00 88.44 95 GLY A N 1
ATOM 747 C CA . GLY A 1 95 ? -5.328 9.297 -25.246 1.00 88.44 95 GLY A CA 1
ATOM 748 C C . GLY A 1 95 ? -4.674 10.634 -24.872 1.00 88.44 95 GLY A C 1
ATOM 749 O O . GLY A 1 95 ? -4.967 11.634 -25.524 1.00 88.44 95 GLY A O 1
ATOM 750 N N . TRP A 1 96 ? -3.768 10.663 -23.886 1.00 92.31 96 TRP A N 1
ATOM 751 C CA . TRP A 1 96 ? -2.952 11.841 -23.561 1.00 92.31 96 TRP A CA 1
ATOM 752 C C . TRP A 1 96 ? -1.457 11.612 -23.804 1.00 92.31 96 TRP A C 1
ATOM 754 O O . TRP A 1 96 ? -0.843 12.334 -24.590 1.00 92.31 96 TRP A O 1
ATOM 764 N N . TYR A 1 97 ? -0.859 10.606 -23.158 1.00 85.44 97 TYR A N 1
ATOM 765 C CA . TYR A 1 97 ? 0.555 10.286 -23.375 1.00 85.44 97 TYR A CA 1
ATOM 766 C C . TYR A 1 97 ? 0.743 9.404 -24.616 1.00 85.44 97 TYR A C 1
ATOM 768 O O . TYR A 1 97 ? -0.129 8.585 -24.916 1.00 85.44 97 TYR A O 1
ATOM 776 N N . PRO A 1 98 ? 1.876 9.533 -25.339 1.00 76.31 98 PRO A N 1
ATOM 777 C CA . PRO A 1 98 ? 2.189 8.630 -26.436 1.00 76.31 98 PRO A CA 1
ATOM 778 C C . PRO A 1 98 ? 2.223 7.194 -25.920 1.00 76.31 98 PRO A C 1
ATOM 780 O O . PRO A 1 98 ? 2.977 6.887 -24.994 1.00 76.31 98 PRO A O 1
ATOM 783 N N . THR A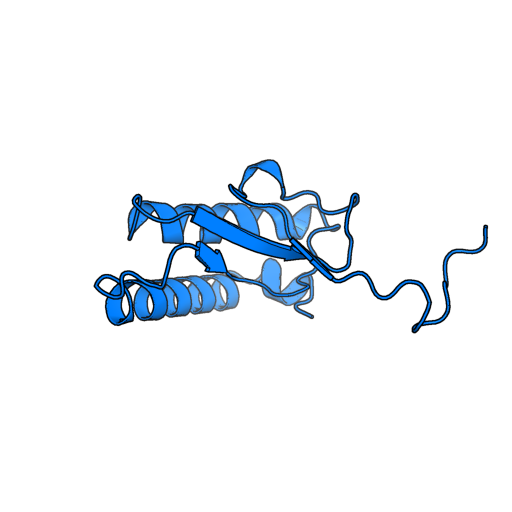 1 99 ? 1.442 6.307 -26.529 1.00 65.62 99 THR A N 1
ATOM 784 C CA . THR A 1 99 ? 1.589 4.868 -26.322 1.00 65.62 99 THR A CA 1
ATOM 785 C C . THR A 1 99 ? 2.981 4.479 -26.811 1.00 65.62 99 THR A C 1
ATOM 787 O O . THR A 1 99 ? 3.267 4.486 -28.006 1.00 65.62 99 THR A O 1
ATOM 790 N N . THR A 1 100 ? 3.892 4.200 -25.881 1.00 59.62 100 THR A N 1
ATOM 791 C CA . THR A 1 100 ? 5.218 3.650 -26.202 1.00 59.62 100 THR A CA 1
ATOM 792 C C . THR A 1 100 ? 5.168 2.144 -26.438 1.00 59.62 100 THR A C 1
ATOM 794 O O . THR A 1 100 ? 6.141 1.570 -26.928 1.00 59.62 100 THR A O 1
ATOM 797 N N . GLU A 1 101 ? 4.028 1.505 -26.166 1.00 55.78 101 GLU A N 1
ATOM 798 C CA . GLU A 1 101 ? 3.724 0.184 -26.698 1.00 55.78 101 GLU A CA 1
ATOM 799 C C . GLU A 1 101 ? 3.538 0.308 -28.210 1.00 55.78 101 GLU A C 1
ATOM 801 O O . GLU A 1 101 ? 2.512 0.771 -28.709 1.00 55.78 101 GLU A O 1
ATOM 806 N N . LYS A 1 102 ? 4.573 -0.095 -28.956 1.00 38.62 102 LYS A N 1
ATOM 807 C CA . LYS A 1 102 ? 4.355 -0.560 -30.322 1.00 38.62 102 LYS A CA 1
ATOM 808 C C . LYS A 1 102 ? 3.309 -1.670 -30.240 1.00 38.62 102 LYS A C 1
ATOM 810 O O . LYS A 1 102 ? 3.525 -2.635 -29.507 1.00 38.62 102 LYS A O 1
ATOM 815 N N . ALA A 1 103 ? 2.206 -1.470 -30.957 1.00 39.16 103 ALA A N 1
ATOM 816 C CA . ALA A 1 103 ? 1.239 -2.516 -31.262 1.00 39.16 103 ALA A CA 1
ATOM 817 C C . ALA A 1 103 ? 1.929 -3.780 -31.798 1.00 39.16 103 ALA A C 1
ATOM 819 O O . ALA A 1 103 ? 2.984 -3.637 -32.468 1.00 39.16 103 ALA A O 1
#

Secondary structure (DSSP, 8-state):
---HHHHT-HHHHHHHHHHHHHHHHHHTT-TT--EEE--TT--TTSTTTHHHHHHHHHHHHHH-TTSEEEEEESSGGG-S-GGG-SEEEE---TTTS---S--

pLDDT: mean 94.38, std 10.67, range [38.62, 98.81]

Foldseek 3Di:
DAELVLLLDPVNLVVLLVVLLCVCVVCVPPPVQAEDEDDAQHPQLDPSNQVSLQVNLVSNCVRHVRHFYEYEHQVQPSRPNCVSGPDYHYDDDPPHDPPPPDD

InterPro domains:
  IPR006103 Glycoside hydrolase family 2, catalytic domain [PF02836] (8-101)
  IPR017853 Glycoside hydrolase superfamily [SSF51445] (8-98)
  IPR051913 Glycosyl Hydrolase 2 Domain-Containing Protein [PTHR42732] (16-97)

Sequence (103 aa):
QNNVEELTNSTWVGMQKEQIRRMTESSANNPSVIIYGFLNEGQSADPRSVPAYRELAAEVRARDPTRLVGWASSVTIRDLAWEFADVVGFNDYSGWYPTTEKA

Organism: Alexandrium catenella (NCBI:txid2925)